Protein AF-A0A3D5FQ91-F1 (afdb_monomer)

Foldseek 3Di:
DPPPVVVVVVVVVVVLLVVLLVVLVVLLVDDLQVSLVCLVPDPDDLLSSLSSLVNHDPVSSVSNLVNHDVVSSVSSVVSVVVVD

Sequence (84 aa):
EARIGMVADSALGARRTERIAELATFYNKLKPAPAAEILQTGTLDDTTVGLLMRQLQAQHMAKIMASMDPEFAARITNLMKELE

Secondary structure (DSSP, 8-state):
-THHHHHHHHHHHHHHHHHHHHHHHHHHHS-HHHHHHHHHHSS--HHHHHHHHHHS-HHHHHHHHTTS-HHHHHHHHHHHHHT-

Nearest PDB structures (foldseek):
  8vib-assembly1_G  TM=7.335E-01  e=7.405E-02  Salmonella enterica subsp. enterica serovar Typhimurium
  8wiw-assembly1_Z  TM=6.436E-01  e=5.249E-02  Salmonella enterica subsp. enterica serovar Typhimurium str. LT2
  2oux-assembly1_B  TM=7.066E-01  e=2.614E-01  Enterococcus faecalis V583
  4qrm-assembly4_H  TM=9.051E-01  e=1.301E+00  Thermotoga maritima MSB8
  4qrm-assembly2_D  TM=7.583E-01  e=2.904E+00  Thermotoga maritima MSB8

Radius of gyration: 14.6 Å; Cα contacts (8 Å, |Δi|>4): 57; chains: 1; bounding box: 34×25×44 Å

Mean predicted aligned error: 6.35 Å

pLDDT: mean 85.82, std 12.82, range [50.38, 96.31]

Structure (mmCIF, N/CA/C/O backbone):
data_AF-A0A3D5FQ91-F1
#
_entry.id   AF-A0A3D5FQ91-F1
#
loop_
_atom_site.group_PDB
_atom_site.id
_atom_site.type_symbol
_atom_site.label_atom_id
_atom_site.label_alt_id
_atom_site.label_comp_id
_atom_site.label_asym_id
_atom_site.label_entity_id
_atom_site.label_seq_id
_atom_site.pdbx_PDB_ins_code
_atom_site.Cartn_x
_atom_site.Cartn_y
_atom_site.Cartn_z
_atom_site.occupancy
_atom_site.B_iso_or_equiv
_atom_site.auth_seq_id
_atom_site.auth_comp_id
_atom_site.auth_asym_id
_atom_site.auth_atom_id
_atom_site.pdbx_PDB_model_num
ATOM 1 N N . GLU A 1 1 ? 21.863 -4.138 -34.505 1.00 50.38 1 GLU A N 1
ATOM 2 C CA . GLU A 1 1 ? 20.529 -3.596 -34.150 1.00 50.38 1 GLU A CA 1
ATOM 3 C C . GLU A 1 1 ? 20.069 -3.900 -32.710 1.00 50.38 1 GLU A C 1
ATOM 5 O O . GLU A 1 1 ? 19.195 -3.211 -32.209 1.00 50.38 1 GLU A O 1
ATOM 10 N N . ALA A 1 2 ? 20.714 -4.810 -31.964 1.00 54.75 2 ALA A N 1
ATOM 11 C CA . ALA A 1 2 ? 20.275 -5.221 -30.617 1.00 54.75 2 ALA A CA 1
ATOM 12 C C . ALA A 1 2 ? 20.428 -4.193 -29.464 1.00 54.75 2 ALA A C 1
ATOM 14 O O . ALA A 1 2 ? 19.922 -4.430 -28.372 1.00 54.75 2 ALA A O 1
ATOM 15 N N . ARG A 1 3 ? 21.116 -3.056 -29.659 1.00 52.97 3 ARG A N 1
ATOM 16 C CA . ARG A 1 3 ? 21.336 -2.072 -28.573 1.00 52.97 3 ARG A CA 1
ATOM 17 C C . ARG A 1 3 ? 20.182 -1.088 -28.374 1.00 52.97 3 ARG A C 1
ATOM 19 O O . ARG A 1 3 ? 20.109 -0.483 -27.316 1.00 52.97 3 ARG A O 1
ATOM 26 N N . ILE A 1 4 ? 19.294 -0.914 -29.356 1.00 57.62 4 ILE A N 1
ATOM 27 C CA . I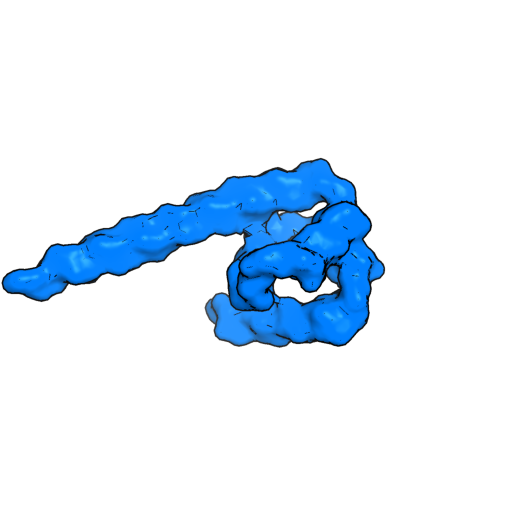LE A 1 4 ? 18.235 0.109 -29.279 1.00 57.62 4 ILE A CA 1
ATOM 28 C C . ILE A 1 4 ? 17.028 -0.376 -28.452 1.00 57.62 4 ILE A C 1
ATOM 30 O O . ILE A 1 4 ? 16.480 0.407 -27.683 1.00 57.62 4 ILE A O 1
ATOM 34 N N . GLY A 1 5 ? 16.676 -1.668 -28.512 1.00 56.47 5 GLY A N 1
ATOM 35 C CA . GLY A 1 5 ? 15.573 -2.236 -27.716 1.00 56.47 5 GLY A CA 1
ATOM 36 C C . GLY A 1 5 ? 15.825 -2.200 -26.203 1.00 56.47 5 GLY A C 1
ATOM 37 O O . GLY A 1 5 ? 14.975 -1.763 -25.438 1.00 56.47 5 GLY A O 1
ATOM 38 N N . MET A 1 6 ? 17.044 -2.538 -25.773 1.00 56.97 6 MET A N 1
ATOM 39 C CA . MET A 1 6 ? 17.403 -2.612 -24.349 1.00 56.97 6 MET A CA 1
ATOM 40 C C . MET A 1 6 ? 17.361 -1.245 -23.636 1.00 56.97 6 MET A C 1
ATOM 42 O O . MET A 1 6 ? 17.044 -1.159 -22.449 1.00 56.97 6 MET A O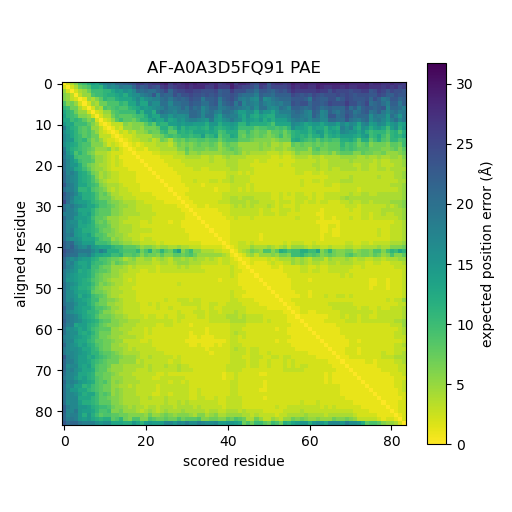 1
ATOM 46 N N . VAL A 1 7 ? 17.668 -0.162 -24.358 1.00 58.56 7 VAL A N 1
ATOM 47 C CA . VAL A 1 7 ? 17.678 1.205 -23.807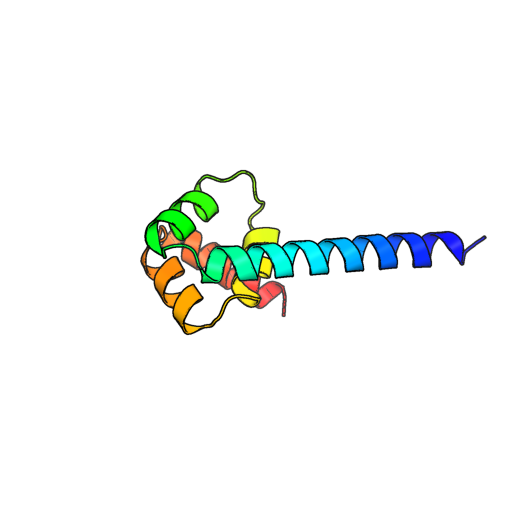 1.00 58.56 7 VAL A CA 1
ATOM 48 C C . VAL A 1 7 ? 16.258 1.771 -23.714 1.00 58.56 7 VAL A C 1
ATOM 50 O O . VAL A 1 7 ? 15.944 2.475 -22.754 1.00 58.56 7 VAL A O 1
ATOM 53 N N . ALA A 1 8 ? 15.382 1.430 -24.664 1.00 59.62 8 ALA A N 1
ATOM 54 C CA . ALA A 1 8 ? 13.977 1.829 -24.639 1.00 59.62 8 ALA A CA 1
ATOM 55 C C . ALA A 1 8 ? 13.215 1.170 -23.475 1.00 59.62 8 ALA A C 1
ATOM 57 O O . ALA A 1 8 ? 12.527 1.872 -22.730 1.00 59.62 8 ALA A O 1
ATOM 58 N N . ASP A 1 9 ? 13.412 -0.135 -23.256 1.00 58.88 9 ASP A N 1
ATOM 59 C CA . ASP A 1 9 ? 12.790 -0.865 -22.141 1.00 58.88 9 ASP A CA 1
ATOM 60 C C . ASP A 1 9 ? 13.280 -0.352 -20.779 1.00 58.88 9 ASP A C 1
ATOM 62 O O . ASP A 1 9 ? 12.489 -0.141 -19.857 1.00 58.88 9 ASP A O 1
ATOM 66 N N . SER A 1 10 ? 14.577 -0.043 -20.671 1.00 62.28 10 SER A N 1
ATOM 67 C CA . SER A 1 10 ? 15.165 0.522 -19.448 1.00 62.28 10 SE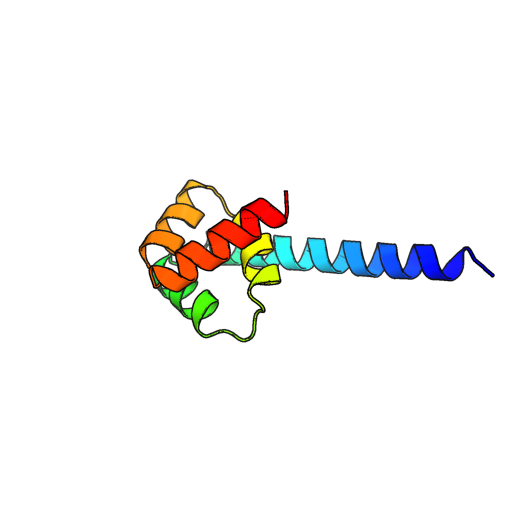R A CA 1
ATOM 68 C C . SER A 1 10 ? 14.628 1.925 -19.133 1.00 62.28 10 SER A C 1
ATOM 70 O O . SER A 1 10 ? 14.318 2.229 -17.981 1.00 62.28 10 SER A O 1
ATOM 72 N N . ALA A 1 11 ? 14.461 2.784 -20.147 1.00 67.31 11 ALA A N 1
ATOM 73 C CA . ALA A 1 11 ? 13.904 4.127 -19.970 1.00 67.31 11 ALA A CA 1
ATOM 74 C C . ALA A 1 11 ? 12.405 4.106 -19.614 1.00 67.31 11 ALA A C 1
ATOM 76 O O . ALA A 1 11 ? 11.939 4.940 -18.834 1.00 67.31 11 ALA A O 1
ATOM 77 N N . LEU A 1 12 ? 11.643 3.150 -20.157 1.00 65.00 12 LEU A N 1
ATOM 78 C CA . LEU A 1 12 ? 10.238 2.931 -19.801 1.00 65.00 12 LEU A CA 1
ATOM 79 C C . LEU A 1 12 ? 10.088 2.431 -18.359 1.00 65.00 12 LEU A C 1
ATOM 81 O O . LEU A 1 12 ? 9.230 2.935 -17.629 1.00 65.00 12 LEU A O 1
ATOM 85 N N . GLY A 1 13 ? 10.951 1.503 -17.935 1.00 70.31 13 GLY A N 1
ATOM 86 C CA . GLY A 1 13 ? 11.014 1.020 -16.555 1.00 70.31 13 GLY A CA 1
ATOM 87 C C . GLY A 1 13 ? 11.340 2.137 -15.563 1.00 70.31 13 GLY A C 1
ATOM 88 O O . GLY A 1 13 ? 10.607 2.325 -14.593 1.00 70.31 13 GLY A O 1
ATOM 89 N N . ALA A 1 14 ? 12.365 2.947 -15.848 1.00 71.81 14 ALA A N 1
ATOM 90 C CA . ALA A 1 14 ? 12.754 4.080 -15.005 1.00 71.81 14 ALA A CA 1
ATOM 91 C C . ALA A 1 14 ? 11.609 5.094 -14.821 1.00 71.81 14 ALA A C 1
ATOM 93 O O . ALA A 1 14 ? 11.248 5.422 -13.691 1.00 71.81 14 ALA A O 1
ATOM 94 N N . ARG A 1 15 ? 10.942 5.495 -15.914 1.00 76.62 15 ARG A N 1
ATOM 95 C CA . ARG A 1 15 ? 9.779 6.405 -15.866 1.00 76.62 15 ARG A CA 1
ATOM 96 C C . ARG A 1 15 ? 8.576 5.818 -15.128 1.00 76.62 15 ARG A C 1
ATOM 98 O O . ARG A 1 15 ? 7.714 6.559 -14.654 1.00 76.62 15 ARG A O 1
ATOM 105 N N . ARG A 1 16 ? 8.430 4.490 -15.098 1.00 78.56 16 ARG A N 1
ATOM 106 C CA . ARG A 1 16 ? 7.378 3.829 -14.312 1.00 78.56 16 ARG A CA 1
ATOM 107 C C . ARG A 1 16 ? 7.709 3.895 -12.823 1.00 78.56 16 ARG A C 1
ATOM 109 O O . ARG A 1 16 ? 6.836 4.258 -12.043 1.00 78.56 16 ARG A O 1
ATOM 116 N N . THR A 1 17 ? 8.955 3.625 -12.449 1.00 81.12 17 THR A N 1
ATOM 117 C CA . THR A 1 17 ? 9.426 3.726 -11.061 1.00 81.12 17 THR A CA 1
ATOM 118 C C . THR A 1 17 ? 9.311 5.149 -10.517 1.00 81.12 17 THR A C 1
ATOM 120 O O . THR A 1 17 ? 8.805 5.329 -9.413 1.00 81.12 17 THR A O 1
ATOM 123 N N . GLU A 1 18 ? 9.702 6.160 -11.298 1.00 84.19 18 GLU A N 1
ATOM 124 C CA . GLU A 1 18 ? 9.570 7.576 -10.917 1.00 84.19 18 GLU A CA 1
ATOM 125 C C . GLU A 1 18 ? 8.109 7.958 -10.648 1.00 84.19 18 GLU A C 1
ATOM 127 O O . GLU A 1 18 ? 7.797 8.519 -9.600 1.00 84.19 18 GLU A O 1
ATOM 132 N N . ARG A 1 19 ? 7.185 7.565 -11.536 1.00 87.69 19 ARG A N 1
ATOM 133 C CA . ARG A 1 19 ? 5.750 7.837 -11.353 1.00 87.69 19 ARG A CA 1
ATOM 134 C C . ARG A 1 19 ? 5.166 7.152 -10.119 1.00 87.69 19 ARG A C 1
ATOM 136 O O . ARG A 1 19 ? 4.344 7.748 -9.429 1.00 87.69 19 ARG A O 1
ATOM 143 N N . ILE A 1 20 ? 5.589 5.923 -9.819 1.00 89.38 20 ILE A N 1
ATOM 144 C CA . ILE A 1 20 ? 5.163 5.224 -8.596 1.00 89.38 20 ILE A CA 1
ATOM 145 C C . ILE A 1 20 ? 5.695 5.951 -7.35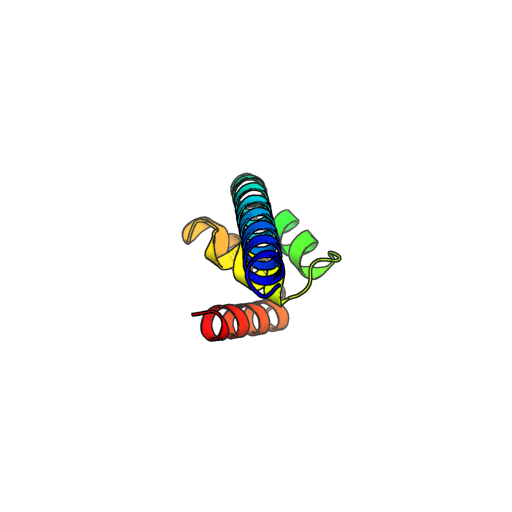2 1.00 89.38 20 ILE A C 1
ATOM 147 O O . ILE A 1 20 ? 4.946 6.113 -6.392 1.00 89.38 20 ILE A O 1
ATOM 151 N N . ALA A 1 21 ? 6.927 6.466 -7.384 1.00 89.31 21 ALA A N 1
ATOM 152 C CA . ALA A 1 21 ? 7.508 7.221 -6.272 1.00 89.31 21 ALA A CA 1
ATOM 153 C C . ALA A 1 21 ? 6.810 8.569 -6.029 1.00 89.31 21 ALA A C 1
ATOM 155 O O . ALA A 1 21 ? 6.555 8.956 -4.882 1.00 89.31 21 ALA A O 1
ATOM 156 N N . GLU A 1 22 ? 6.448 9.276 -7.099 1.00 91.06 22 GLU A N 1
ATOM 157 C CA . GLU A 1 22 ? 5.648 10.500 -7.013 1.00 91.06 22 GLU A CA 1
ATOM 158 C C . GLU A 1 22 ? 4.270 10.223 -6.406 1.00 91.06 22 GLU A C 1
ATOM 160 O O . GLU A 1 22 ? 3.851 10.907 -5.466 1.00 91.06 22 GLU A O 1
ATOM 165 N N . LEU A 1 23 ? 3.594 9.169 -6.877 1.00 90.94 23 LEU A N 1
ATOM 166 C CA . LEU A 1 23 ? 2.325 8.729 -6.305 1.00 90.94 23 LEU A CA 1
ATOM 167 C C . LEU A 1 23 ? 2.492 8.347 -4.831 1.00 90.94 23 LEU A C 1
ATOM 169 O O . LEU A 1 23 ? 1.711 8.805 -4.003 1.00 90.94 23 LEU A O 1
ATOM 173 N N . ALA A 1 24 ? 3.528 7.595 -4.458 1.00 91.81 24 ALA A N 1
ATOM 174 C CA . ALA A 1 24 ? 3.762 7.210 -3.066 1.00 91.81 24 ALA A CA 1
ATOM 175 C C . ALA A 1 24 ? 3.927 8.447 -2.169 1.00 91.81 24 ALA A C 1
ATOM 177 O O . ALA A 1 24 ? 3.385 8.516 -1.064 1.00 91.81 24 ALA A O 1
ATOM 178 N N . THR A 1 25 ? 4.618 9.474 -2.666 1.00 92.75 25 THR A N 1
ATOM 179 C CA . THR A 1 25 ? 4.780 10.754 -1.965 1.00 92.75 25 THR A CA 1
ATOM 180 C C . THR A 1 25 ? 3.444 11.471 -1.771 1.00 92.75 25 THR A C 1
ATOM 182 O O . THR A 1 25 ? 3.198 12.035 -0.702 1.00 92.75 25 THR A O 1
ATOM 185 N N . PHE A 1 26 ? 2.572 11.448 -2.779 1.00 91.75 26 PHE A N 1
ATOM 186 C CA . PHE A 1 26 ? 1.223 12.000 -2.682 1.00 91.75 26 PHE A CA 1
ATOM 187 C C . PHE A 1 26 ? 0.358 11.217 -1.684 1.00 91.75 26 PHE A C 1
ATOM 189 O O . PHE A 1 26 ? -0.210 11.811 -0.767 1.00 91.75 26 PHE A O 1
ATOM 196 N N . TYR A 1 27 ? 0.316 9.889 -1.803 1.00 91.56 27 TYR A N 1
ATOM 197 C CA . TYR A 1 27 ? -0.490 9.024 -0.943 1.00 91.56 27 TYR A CA 1
ATOM 198 C C . TYR A 1 27 ? -0.037 9.057 0.520 1.00 91.56 27 TYR A C 1
ATOM 200 O O . TYR A 1 27 ? -0.890 9.055 1.394 1.00 91.56 27 TYR A O 1
ATOM 208 N N . ASN A 1 28 ? 1.261 9.216 0.810 1.00 89.94 28 ASN A N 1
ATOM 209 C CA . ASN A 1 28 ? 1.758 9.422 2.181 1.00 89.94 28 ASN A CA 1
ATOM 210 C C . ASN A 1 28 ? 1.237 10.717 2.840 1.00 89.94 28 ASN A C 1
ATOM 212 O O . ASN A 1 28 ? 1.230 10.829 4.068 1.00 89.94 28 ASN A O 1
ATOM 216 N N . LYS A 1 29 ? 0.840 11.718 2.044 1.00 91.62 29 LYS A N 1
ATOM 217 C CA . LYS A 1 29 ? 0.246 12.976 2.530 1.00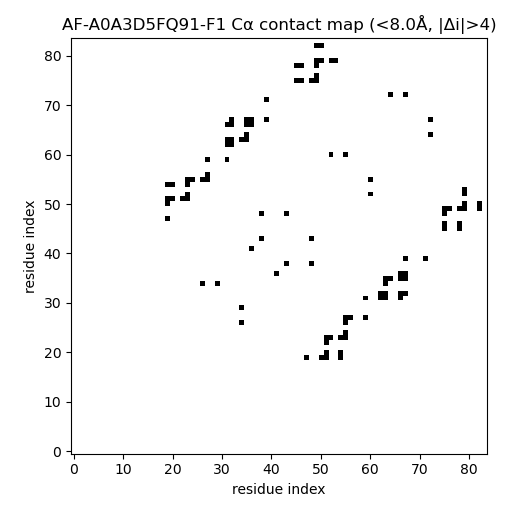 91.62 29 LYS A CA 1
ATOM 218 C C . LYS A 1 29 ? -1.280 12.921 2.571 1.00 91.62 29 LYS A C 1
ATOM 220 O O . LYS A 1 29 ? -1.903 13.777 3.201 1.00 91.62 29 LYS A O 1
ATOM 225 N N . LEU A 1 30 ? -1.881 11.953 1.884 1.00 93.19 30 LEU A N 1
ATOM 226 C CA . LEU A 1 30 ? -3.321 11.774 1.836 1.00 93.19 30 LEU A CA 1
ATOM 227 C C . LEU A 1 30 ? -3.823 11.196 3.164 1.00 93.19 30 LEU A C 1
ATOM 229 O O . LEU A 1 30 ? -3.094 10.562 3.923 1.00 93.19 30 LEU A O 1
ATOM 233 N N . LYS A 1 31 ? -5.094 11.436 3.489 1.00 94.69 31 LYS A N 1
ATOM 234 C CA . LYS A 1 31 ? -5.697 10.799 4.663 1.00 94.69 31 LYS A CA 1
ATOM 235 C C . LYS A 1 31 ? -5.876 9.293 4.394 1.00 94.69 31 LYS A C 1
ATOM 237 O O . LYS A 1 31 ? -6.299 8.947 3.291 1.00 94.69 31 LYS A O 1
ATOM 242 N N . PRO A 1 32 ? -5.652 8.413 5.389 1.00 93.94 32 PRO A N 1
ATOM 243 C CA . PRO A 1 32 ? -5.665 6.967 5.164 1.00 93.94 32 PRO A CA 1
ATOM 244 C C . PRO A 1 32 ? -6.976 6.389 4.611 1.00 93.94 32 PRO A C 1
ATOM 246 O O . PRO A 1 32 ? -6.929 5.550 3.721 1.00 93.94 32 PRO A O 1
ATOM 249 N N . ALA A 1 33 ? -8.136 6.850 5.089 1.00 94.19 33 ALA A N 1
ATOM 250 C CA . ALA A 1 33 ? -9.426 6.328 4.629 1.00 94.19 33 ALA A CA 1
ATOM 251 C C . ALA A 1 33 ? -9.736 6.696 3.158 1.00 94.19 33 ALA A C 1
ATOM 253 O O . ALA A 1 33 ? -9.975 5.783 2.373 1.00 94.19 33 ALA A O 1
ATOM 254 N N . PRO A 1 34 ? -9.629 7.973 2.728 1.00 94.00 34 PRO A N 1
ATOM 255 C CA . PRO A 1 34 ? -9.738 8.318 1.307 1.00 94.00 34 PRO A CA 1
ATOM 256 C C . PRO A 1 34 ? -8.693 7.627 0.427 1.00 94.00 34 PRO A C 1
ATOM 258 O O . PRO A 1 34 ? -8.987 7.241 -0.698 1.00 94.00 34 PRO A O 1
ATOM 261 N N . ALA A 1 35 ? -7.465 7.454 0.926 1.00 93.81 35 ALA A N 1
ATOM 262 C CA . ALA A 1 35 ? -6.434 6.715 0.207 1.00 93.81 35 ALA A CA 1
ATOM 263 C C . ALA A 1 35 ? -6.853 5.258 -0.033 1.00 93.81 35 ALA A C 1
ATOM 265 O O . ALA A 1 35 ? -6.753 4.779 -1.158 1.00 93.81 35 ALA A O 1
ATOM 266 N N . ALA A 1 36 ? -7.356 4.578 0.999 1.00 94.75 36 ALA A N 1
ATOM 267 C CA . ALA A 1 36 ? -7.856 3.214 0.889 1.00 94.75 36 ALA A CA 1
ATOM 268 C C . ALA A 1 36 ? -9.013 3.105 -0.110 1.00 94.75 36 ALA A C 1
ATOM 270 O O . ALA A 1 36 ? -9.019 2.188 -0.925 1.00 94.75 36 ALA A O 1
ATOM 271 N N . GLU A 1 37 ? -9.966 4.036 -0.080 1.00 94.06 37 GLU A N 1
ATOM 272 C CA . GLU A 1 37 ? -11.085 4.073 -1.028 1.00 94.06 37 GLU A CA 1
ATOM 273 C C . GLU A 1 37 ? -10.584 4.204 -2.472 1.00 94.06 37 GLU A C 1
ATOM 275 O O . GLU A 1 37 ? -10.870 3.342 -3.298 1.00 94.06 37 GLU A O 1
ATOM 280 N N . ILE A 1 38 ? -9.738 5.201 -2.758 1.00 92.38 38 ILE A N 1
ATOM 281 C CA . ILE A 1 38 ? -9.207 5.430 -4.112 1.00 92.38 38 ILE A CA 1
ATOM 282 C C . ILE A 1 38 ? -8.398 4.226 -4.610 1.00 92.38 38 ILE A C 1
ATOM 284 O O . ILE A 1 38 ? -8.461 3.898 -5.791 1.00 92.38 38 ILE A O 1
ATOM 288 N N . LEU A 1 39 ? -7.631 3.565 -3.739 1.00 92.12 39 LEU A N 1
ATOM 289 C CA . LEU A 1 39 ? -6.843 2.391 -4.126 1.00 92.12 39 LEU A CA 1
ATOM 290 C C . LEU A 1 39 ? -7.708 1.160 -4.428 1.00 92.12 39 LEU A C 1
ATOM 292 O O . LEU A 1 39 ? -7.266 0.307 -5.186 1.00 92.12 39 LEU A O 1
ATOM 296 N N . GLN A 1 40 ? -8.917 1.075 -3.868 1.00 91.00 40 GLN A N 1
ATOM 297 C CA . GLN A 1 40 ? -9.845 -0.041 -4.084 1.00 91.00 40 GLN A CA 1
ATOM 298 C C . GLN A 1 40 ? -10.802 0.187 -5.255 1.00 91.00 40 GLN A C 1
ATOM 300 O O . GLN A 1 40 ? -11.176 -0.760 -5.939 1.00 91.00 40 GLN A O 1
ATOM 305 N N . THR A 1 41 ? -11.235 1.431 -5.470 1.00 88.38 41 THR A N 1
ATOM 306 C CA . THR A 1 41 ? -12.213 1.785 -6.513 1.00 88.38 41 THR A CA 1
ATOM 307 C C . THR A 1 41 ? -11.569 2.401 -7.750 1.00 88.38 41 THR A C 1
ATOM 309 O O . THR A 1 41 ? -12.258 2.700 -8.726 1.00 88.38 41 THR A O 1
ATOM 312 N N . GLY A 1 42 ? -10.273 2.695 -7.682 1.00 82.12 42 GLY A N 1
ATOM 313 C CA . GLY A 1 42 ? -9.530 3.342 -8.749 1.00 82.12 42 GLY A CA 1
ATOM 314 C C . GLY A 1 42 ? -9.328 2.448 -9.969 1.00 82.12 42 GLY A C 1
ATOM 315 O O . GLY A 1 42 ? -9.666 1.270 -9.992 1.00 82.12 42 GLY A O 1
ATOM 316 N N . THR A 1 43 ? -8.728 3.030 -11.004 1.00 82.62 43 THR A N 1
ATOM 317 C CA . THR A 1 43 ? -8.353 2.329 -12.243 1.00 82.62 43 THR A CA 1
ATOM 318 C C . THR A 1 43 ? -6.940 1.745 -12.199 1.00 82.62 43 THR A C 1
ATOM 320 O O . THR A 1 43 ? -6.458 1.233 -13.209 1.00 82.62 43 THR A O 1
ATOM 323 N N . LEU A 1 44 ? -6.253 1.867 -11.058 1.00 85.31 44 LEU A N 1
ATOM 324 C CA . LEU A 1 44 ? -4.933 1.280 -10.859 1.00 85.31 44 LEU A CA 1
ATOM 325 C C . LEU A 1 44 ? -5.071 -0.237 -10.759 1.00 85.31 44 LEU A C 1
ATOM 327 O O . LEU A 1 44 ? -5.921 -0.736 -10.030 1.00 85.31 44 LEU A O 1
ATOM 331 N N . ASP A 1 45 ? -4.216 -0.957 -11.477 1.00 89.00 45 ASP A N 1
ATOM 332 C CA . ASP A 1 45 ? -4.139 -2.407 -11.359 1.00 89.00 45 ASP A CA 1
ATOM 333 C C . ASP A 1 45 ? -3.538 -2.826 -10.007 1.00 89.00 45 ASP A C 1
ATOM 335 O O . ASP A 1 45 ? -2.683 -2.129 -9.446 1.00 89.00 45 ASP A O 1
ATOM 339 N N . ASP A 1 46 ? -3.948 -3.993 -9.509 1.00 90.06 46 ASP A N 1
ATOM 340 C CA . ASP A 1 46 ? -3.531 -4.509 -8.202 1.00 90.06 46 ASP A CA 1
ATOM 341 C C . ASP A 1 46 ? -1.998 -4.615 -8.069 1.00 90.06 46 ASP A C 1
ATOM 343 O O . ASP A 1 46 ? -1.445 -4.378 -6.993 1.00 90.06 46 ASP A O 1
ATOM 347 N N . THR A 1 47 ? -1.275 -4.915 -9.157 1.00 90.19 47 THR A N 1
ATOM 348 C CA . THR A 1 47 ? 0.196 -4.984 -9.151 1.00 90.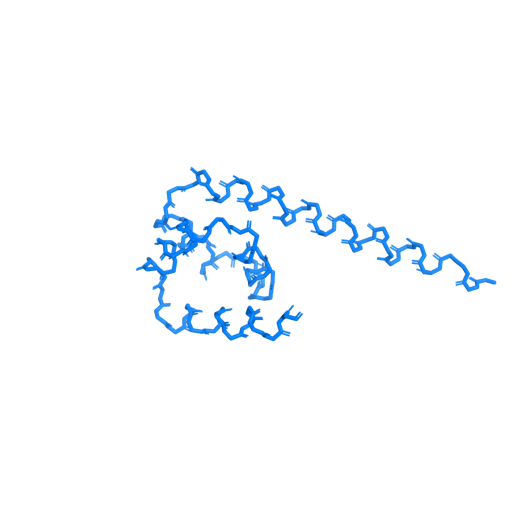19 47 THR A CA 1
ATOM 349 C C . THR A 1 47 ? 0.819 -3.605 -8.932 1.00 90.19 47 THR A C 1
ATOM 351 O O . THR A 1 47 ? 1.747 -3.457 -8.135 1.00 90.19 47 THR A O 1
ATOM 354 N N . THR A 1 48 ? 0.314 -2.574 -9.607 1.00 90.06 48 THR A N 1
ATOM 355 C CA . THR A 1 48 ? 0.740 -1.185 -9.411 1.00 90.06 48 THR A CA 1
ATOM 356 C C . THR A 1 48 ? 0.378 -0.695 -8.010 1.00 90.06 48 THR A C 1
ATOM 358 O O . THR A 1 48 ? 1.203 -0.029 -7.384 1.00 90.06 48 THR A O 1
ATOM 361 N N . VAL A 1 49 ? -0.787 -1.074 -7.472 1.00 93.00 49 VAL A N 1
ATOM 362 C CA . VAL A 1 49 ? -1.150 -0.800 -6.071 1.00 93.00 49 VAL A CA 1
ATOM 363 C C . VAL A 1 49 ? -0.168 -1.480 -5.114 1.00 93.00 49 VAL A C 1
ATOM 365 O O . VAL A 1 49 ? 0.333 -0.830 -4.201 1.00 93.00 49 VAL A O 1
ATOM 368 N N . GLY A 1 50 ? 0.192 -2.744 -5.344 1.00 93.06 50 GLY A N 1
ATOM 369 C CA . GLY A 1 50 ? 1.199 -3.453 -4.547 1.00 93.06 50 GLY A CA 1
ATOM 370 C C . GLY A 1 50 ? 2.569 -2.767 -4.568 1.00 93.06 50 GLY A C 1
ATOM 371 O O . GLY A 1 50 ? 3.170 -2.545 -3.515 1.00 93.06 50 GLY A O 1
ATOM 372 N N . LEU A 1 51 ? 3.047 -2.357 -5.748 1.00 91.94 51 LEU A N 1
ATOM 373 C CA . LEU A 1 51 ? 4.302 -1.607 -5.889 1.00 91.94 51 LEU A CA 1
ATOM 374 C C . LEU A 1 51 ? 4.253 -0.250 -5.179 1.00 91.94 51 LEU A C 1
ATOM 376 O O . LEU A 1 51 ? 5.210 0.121 -4.500 1.00 91.94 51 LEU A O 1
ATOM 380 N N . LEU A 1 52 ? 3.139 0.472 -5.308 1.00 92.88 52 LEU A N 1
ATOM 381 C CA . LEU A 1 52 ? 2.910 1.736 -4.618 1.00 92.88 52 LEU A CA 1
ATOM 382 C C . LEU A 1 52 ? 2.959 1.548 -3.099 1.00 92.88 52 LEU A C 1
ATOM 384 O O . LEU A 1 52 ? 3.681 2.272 -2.418 1.00 92.88 52 LEU A O 1
ATOM 388 N N . MET A 1 53 ? 2.234 0.555 -2.574 1.00 92.56 53 MET A N 1
ATOM 389 C CA . MET A 1 53 ? 2.160 0.264 -1.139 1.00 92.56 53 MET A CA 1
ATOM 390 C C . MET A 1 53 ? 3.536 -0.073 -0.553 1.00 92.56 53 MET A C 1
ATOM 392 O O . MET A 1 53 ? 3.846 0.382 0.546 1.00 92.56 53 MET A O 1
ATOM 396 N N . ARG A 1 54 ? 4.411 -0.760 -1.306 1.00 92.12 54 ARG A N 1
ATOM 397 C CA . ARG A 1 54 ? 5.810 -1.006 -0.897 1.00 92.12 54 ARG A CA 1
ATOM 398 C C . ARG A 1 54 ? 6.658 0.261 -0.791 1.00 92.12 54 ARG A C 1
ATOM 400 O O . ARG A 1 54 ? 7.639 0.260 -0.053 1.00 92.12 54 ARG A O 1
ATOM 407 N N . GLN A 1 55 ? 6.311 1.320 -1.517 1.00 92.19 55 GLN A N 1
ATOM 408 C CA . GLN A 1 55 ? 7.017 2.602 -1.451 1.00 92.19 55 GLN A CA 1
ATOM 409 C C . GLN A 1 55 ? 6.445 3.564 -0.401 1.00 92.19 55 GLN A C 1
ATOM 411 O O . GLN A 1 55 ? 7.038 4.611 -0.130 1.00 92.19 55 GLN A O 1
ATOM 416 N N . LEU A 1 56 ? 5.306 3.235 0.213 1.00 92.44 56 LEU A N 1
ATOM 417 C CA . LEU A 1 56 ? 4.756 4.023 1.309 1.00 92.44 56 LEU A CA 1
ATOM 418 C C . LEU A 1 56 ? 5.551 3.821 2.600 1.00 92.44 56 LEU A C 1
ATOM 420 O O . LEU A 1 56 ? 6.200 2.802 2.829 1.00 92.44 56 LEU A O 1
ATOM 424 N N . GLN A 1 57 ? 5.453 4.797 3.503 1.00 92.50 57 GLN A N 1
ATOM 425 C CA . GLN A 1 57 ? 5.984 4.623 4.850 1.00 92.50 57 GLN A CA 1
ATOM 426 C C . GLN A 1 57 ? 5.177 3.543 5.577 1.00 92.50 57 GLN A C 1
ATOM 428 O O . GLN A 1 57 ? 3.948 3.602 5.588 1.00 92.50 57 GLN A O 1
ATOM 433 N N . ALA A 1 58 ? 5.850 2.606 6.251 1.00 91.06 58 ALA A N 1
ATOM 434 C CA . ALA A 1 58 ? 5.203 1.452 6.885 1.00 91.06 58 ALA A CA 1
ATOM 435 C C . ALA A 1 58 ? 4.031 1.835 7.811 1.00 91.06 58 ALA A C 1
ATOM 437 O O . ALA A 1 58 ? 2.969 1.216 7.769 1.00 91.06 58 ALA A O 1
ATOM 438 N N . GLN A 1 59 ? 4.181 2.904 8.602 1.00 92.81 59 GLN A N 1
ATOM 439 C CA . GLN A 1 59 ? 3.113 3.389 9.482 1.00 92.81 59 GLN A CA 1
ATOM 440 C C . GLN A 1 59 ? 1.899 3.917 8.700 1.00 92.81 59 GLN A C 1
ATOM 442 O O . GLN A 1 59 ? 0.761 3.757 9.142 1.00 92.81 59 GLN A O 1
ATOM 447 N N . 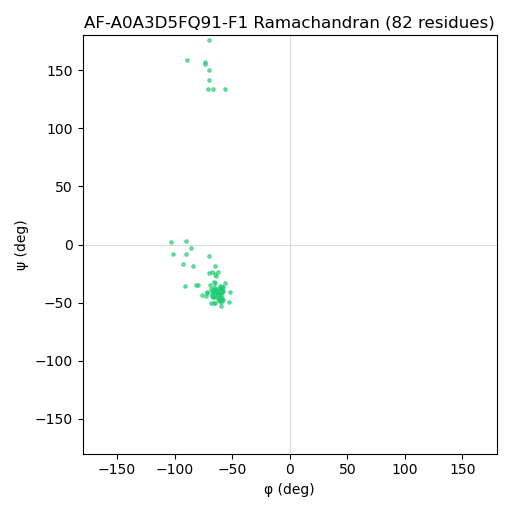HIS A 1 60 ? 2.126 4.575 7.563 1.00 93.69 60 HIS A N 1
ATOM 448 C CA . HIS A 1 60 ? 1.058 5.127 6.738 1.00 93.69 60 HIS A CA 1
ATOM 449 C C . HIS A 1 60 ? 0.349 4.021 5.949 1.00 93.69 60 HIS A C 1
ATOM 451 O O . HIS A 1 60 ? -0.879 3.949 5.961 1.00 93.69 60 HIS A O 1
ATOM 457 N N . MET A 1 61 ? 1.123 3.095 5.378 1.00 94.75 61 MET A N 1
ATOM 458 C CA . MET A 1 61 ? 0.628 1.874 4.747 1.00 94.75 61 MET A CA 1
ATOM 459 C C . MET A 1 61 ? -0.286 1.088 5.696 1.00 94.75 61 MET A C 1
ATOM 461 O O . MET A 1 61 ? -1.410 0.772 5.326 1.00 94.75 61 MET A O 1
ATOM 465 N N . ALA A 1 62 ? 0.139 0.852 6.943 1.00 94.56 62 ALA A N 1
ATOM 466 C CA . ALA A 1 62 ? -0.668 0.135 7.931 1.00 94.56 62 ALA A CA 1
ATOM 467 C C . ALA A 1 62 ? -2.026 0.812 8.195 1.00 94.56 62 ALA A C 1
ATOM 469 O O . ALA A 1 62 ? -3.047 0.137 8.302 1.00 94.56 62 ALA A O 1
ATOM 470 N N . LYS A 1 63 ? -2.062 2.150 8.257 1.00 96.31 63 LYS A N 1
ATOM 471 C CA . LYS A 1 63 ? -3.311 2.911 8.440 1.00 96.31 63 LYS A CA 1
ATOM 472 C C . LYS A 1 63 ? -4.233 2.822 7.222 1.00 96.31 63 LYS A C 1
ATOM 474 O O . LYS A 1 63 ? -5.448 2.750 7.396 1.00 96.31 63 LYS A O 1
ATOM 479 N N . ILE A 1 64 ? -3.668 2.842 6.014 1.00 95.56 64 ILE A N 1
ATOM 480 C CA . ILE A 1 64 ? -4.424 2.657 4.768 1.00 95.56 64 ILE A CA 1
ATOM 481 C C . ILE A 1 64 ? -5.005 1.244 4.730 1.00 95.56 64 ILE A C 1
ATOM 483 O O . ILE A 1 64 ? -6.208 1.098 4.557 1.00 95.56 64 ILE A O 1
ATOM 487 N N . MET A 1 65 ? -4.185 0.217 4.974 1.00 94.88 65 MET A N 1
ATOM 488 C CA . MET A 1 65 ? -4.630 -1.180 4.991 1.00 94.88 65 MET A CA 1
ATOM 489 C C . MET A 1 65 ? -5.727 -1.426 6.030 1.00 94.88 65 MET A C 1
ATOM 491 O O . MET A 1 65 ? -6.671 -2.151 5.752 1.00 94.88 65 MET A O 1
ATOM 495 N N . ALA A 1 66 ? -5.655 -0.779 7.197 1.00 95.81 66 ALA A N 1
ATOM 496 C CA . ALA A 1 66 ? -6.705 -0.856 8.214 1.00 95.81 66 ALA A CA 1
ATOM 497 C C . ALA A 1 66 ? -8.048 -0.245 7.768 1.00 95.81 66 ALA A C 1
ATOM 499 O O . ALA A 1 66 ? -9.073 -0.517 8.386 1.00 95.81 66 ALA A O 1
ATOM 500 N N . SER A 1 67 ? -8.039 0.596 6.730 1.00 95.94 67 SER A N 1
ATOM 501 C CA . SER A 1 67 ? -9.233 1.215 6.141 1.00 95.94 67 SER A CA 1
ATOM 502 C C . SER A 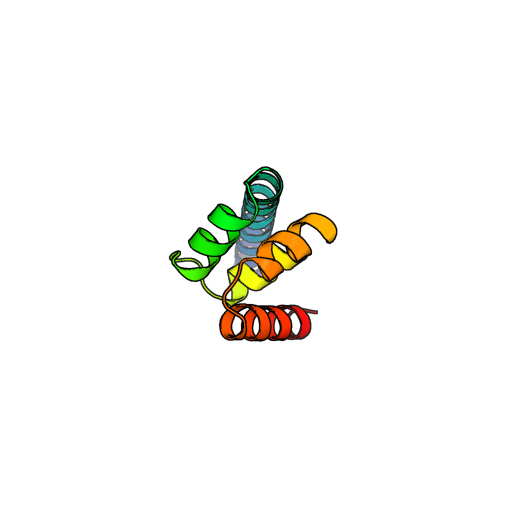1 67 ? -9.663 0.550 4.824 1.00 95.94 67 SER A C 1
ATOM 504 O O . SER A 1 67 ? -10.601 1.024 4.188 1.00 95.94 67 SER A O 1
ATOM 506 N N . MET A 1 68 ? -8.968 -0.506 4.388 1.00 95.19 68 MET A N 1
ATOM 507 C CA . MET A 1 68 ? -9.312 -1.279 3.193 1.00 95.19 68 MET A CA 1
ATOM 508 C C . MET A 1 68 ? -10.264 -2.428 3.529 1.00 95.19 68 MET A C 1
ATOM 510 O O . MET A 1 68 ? -10.317 -2.900 4.665 1.00 95.19 68 MET A O 1
ATOM 514 N N . ASP A 1 69 ? -10.974 -2.913 2.515 1.00 95.38 69 ASP A N 1
ATOM 515 C CA . ASP A 1 69 ? -11.654 -4.197 2.567 1.00 95.38 69 ASP A CA 1
ATOM 516 C C . ASP A 1 69 ? -10.644 -5.321 2.895 1.00 95.38 69 ASP A C 1
ATOM 518 O O . ASP A 1 69 ? -9.557 -5.361 2.299 1.00 95.38 69 ASP A O 1
ATOM 522 N N . PRO A 1 70 ? -10.962 -6.235 3.832 1.00 95.50 70 PRO A N 1
ATOM 523 C CA . PRO A 1 70 ? -10.041 -7.289 4.247 1.00 95.50 70 PRO A CA 1
ATOM 524 C C . PRO A 1 70 ? -9.575 -8.204 3.110 1.00 95.50 70 PRO A C 1
ATOM 526 O O . PRO A 1 70 ? -8.412 -8.616 3.102 1.00 95.50 70 PRO A O 1
ATOM 529 N N . GLU A 1 71 ? -10.441 -8.519 2.143 1.00 94.75 71 GLU A N 1
ATOM 530 C CA . GLU A 1 71 ? -10.069 -9.377 1.016 1.00 94.75 71 GLU A CA 1
ATOM 531 C C . GLU A 1 71 ? -9.128 -8.639 0.067 1.00 94.75 71 GLU A C 1
ATOM 533 O O . GLU A 1 71 ? -8.131 -9.208 -0.385 1.00 94.75 71 GLU A O 1
ATOM 538 N N . PHE A 1 72 ? -9.405 -7.360 -0.207 1.00 94.00 72 PHE A N 1
ATOM 539 C CA . PHE A 1 72 ? -8.508 -6.523 -1.002 1.00 94.00 72 PHE A CA 1
ATOM 540 C C . PHE A 1 72 ? -7.138 -6.378 -0.328 1.00 94.00 72 PHE A C 1
ATOM 542 O O . PHE A 1 72 ? -6.109 -6.623 -0.959 1.00 94.00 72 PHE A O 1
ATOM 549 N N . ALA A 1 73 ? -7.106 -6.064 0.969 1.00 94.56 73 ALA A N 1
ATOM 550 C CA . ALA A 1 73 ? -5.864 -5.935 1.727 1.00 94.56 73 ALA A CA 1
ATOM 551 C C . ALA A 1 73 ? -5.036 -7.233 1.704 1.00 94.56 73 ALA A C 1
ATOM 553 O O . ALA A 1 73 ? -3.814 -7.185 1.528 1.00 94.56 73 ALA A O 1
ATOM 554 N N . ALA A 1 74 ? -5.684 -8.397 1.824 1.00 95.44 74 ALA A N 1
ATOM 555 C CA . ALA A 1 74 ? -5.021 -9.694 1.722 1.00 95.44 74 ALA A CA 1
ATOM 556 C C . ALA A 1 74 ? -4.423 -9.935 0.324 1.00 95.44 74 ALA A C 1
ATOM 558 O O . ALA A 1 74 ? -3.266 -10.349 0.220 1.00 95.44 74 ALA A O 1
ATOM 559 N N . ARG A 1 75 ? -5.169 -9.625 -0.748 1.00 94.12 75 ARG A N 1
ATOM 560 C CA . ARG A 1 75 ? -4.670 -9.736 -2.131 1.00 94.12 75 ARG A CA 1
ATOM 561 C C . ARG A 1 75 ? -3.454 -8.847 -2.372 1.00 94.12 75 ARG A C 1
ATOM 563 O O . ARG A 1 75 ? -2.432 -9.341 -2.843 1.00 94.12 75 ARG A O 1
ATOM 570 N N . ILE A 1 76 ? -3.525 -7.573 -1.984 1.00 94.44 76 ILE A N 1
ATOM 571 C CA . ILE A 1 76 ? -2.397 -6.642 -2.118 1.00 94.44 76 ILE A CA 1
ATOM 572 C C . ILE A 1 76 ? -1.190 -7.119 -1.304 1.00 94.44 76 ILE A C 1
ATOM 574 O O . ILE A 1 76 ? -0.068 -7.075 -1.800 1.00 94.44 76 ILE A O 1
ATOM 578 N N . THR A 1 77 ? -1.398 -7.646 -0.095 1.00 93.69 77 THR A N 1
ATOM 579 C CA . THR A 1 77 ? -0.308 -8.207 0.724 1.00 93.69 77 THR A CA 1
ATOM 580 C C . THR A 1 77 ? 0.393 -9.371 0.023 1.00 93.69 77 THR A C 1
ATOM 582 O O . THR A 1 77 ? 1.620 -9.459 0.065 1.00 93.69 77 THR A O 1
ATOM 585 N N . ASN A 1 78 ? -0.358 -10.262 -0.629 1.00 94.19 78 ASN A N 1
ATOM 586 C CA . ASN A 1 78 ? 0.230 -11.366 -1.388 1.00 94.19 78 ASN A CA 1
ATOM 587 C C . ASN A 1 78 ? 1.030 -10.851 -2.587 1.00 94.19 78 ASN A C 1
ATOM 589 O O . ASN A 1 78 ? 2.182 -11.241 -2.751 1.00 94.19 78 ASN A O 1
ATOM 593 N N . LEU A 1 79 ? 0.485 -9.895 -3.341 1.00 92.94 79 LEU A N 1
ATOM 594 C CA . LEU A 1 79 ? 1.206 -9.262 -4.447 1.00 92.94 79 LEU A CA 1
ATOM 595 C C . LEU A 1 79 ? 2.494 -8.582 -3.980 1.00 92.94 79 LEU A C 1
ATOM 597 O O . LEU A 1 79 ? 3.524 -8.699 -4.630 1.00 92.94 79 LEU A O 1
ATOM 601 N N . MET A 1 80 ? 2.479 -7.906 -2.830 1.00 90.56 80 MET A N 1
ATOM 602 C CA . MET A 1 80 ? 3.690 -7.297 -2.277 1.00 90.56 80 MET A CA 1
ATOM 603 C C . MET A 1 80 ? 4.800 -8.322 -2.009 1.00 90.56 80 MET A C 1
ATOM 605 O O . MET A 1 80 ? 5.962 -7.980 -2.214 1.00 90.56 80 MET A O 1
ATOM 609 N N . LYS A 1 81 ? 4.450 -9.543 -1.574 1.00 90.88 81 LYS A N 1
ATOM 610 C CA . LYS A 1 81 ? 5.400 -10.651 -1.375 1.00 90.88 81 LYS A CA 1
ATOM 611 C C . LYS A 1 81 ? 5.903 -11.223 -2.697 1.00 90.88 81 LYS A C 1
ATOM 613 O O . LYS A 1 81 ? 7.077 -11.525 -2.820 1.00 90.88 81 LYS A O 1
ATOM 618 N N . GLU A 1 82 ? 5.026 -11.372 -3.685 1.00 89.06 82 GLU A N 1
ATOM 619 C CA . GLU A 1 82 ? 5.397 -11.883 -5.014 1.00 89.06 82 GLU A CA 1
ATOM 620 C C . GLU A 1 82 ? 6.307 -10.922 -5.787 1.00 89.06 82 GLU A C 1
ATOM 622 O O . GLU A 1 82 ? 7.038 -11.336 -6.682 1.00 89.06 82 GLU A O 1
ATOM 627 N N . LEU A 1 83 ? 6.248 -9.634 -5.446 1.00 79.31 83 LEU A N 1
ATOM 628 C CA . LEU A 1 83 ? 7.080 -8.589 -6.027 1.00 79.31 83 LEU A CA 1
ATOM 629 C C . LEU A 1 83 ? 8.444 -8.437 -5.325 1.00 79.31 83 LEU A C 1
ATOM 631 O O . LEU A 1 83 ? 9.205 -7.555 -5.738 1.00 79.31 83 LEU A O 1
ATOM 635 N N . GLU A 1 84 ? 8.733 -9.188 -4.250 1.00 59.50 84 GLU A N 1
ATOM 636 C CA . GLU A 1 84 ? 10.068 -9.231 -3.612 1.00 59.50 84 GLU A CA 1
ATOM 637 C C . GLU A 1 84 ? 11.161 -9.709 -4.571 1.00 59.50 84 GLU A C 1
ATOM 639 O O . GLU A 1 84 ? 12.216 -9.032 -4.566 1.00 59.50 84 GLU A O 1
#

Solvent-accessible surface area (backbone atoms only — not comparable to full-atom values): 4652 Å² total; per-residue (Å²): 124,79,70,61,61,62,51,53,55,50,53,53,50,51,56,48,54,52,52,40,52,53,48,20,60,50,55,67,73,43,59,39,55,65,49,22,48,47,69,72,74,44,90,66,51,65,66,58,49,16,56,29,52,70,64,30,54,68,73,54,41,53,48,18,49,73,49,34,58,68,67,59,43,51,50,35,53,51,47,44,59,75,70,107